Protein AF-A0A0G1YHA3-F1 (afdb_monomer)

Secondary structure (DSSP, 8-state):
-B--B-TTS-TTS--BPPPBPPPP-EEEEEEEETTTTEEEEEEEEHHHHHHHHHH-HHHHHHHTT--

pLDDT: mean 85.03, std 8.99, range [63.41, 95.44]

Sequence (67 aa):
MGGGYSNRTRATQFNPTGMVRKQVNFQKKRIYVPELKKTITLILSTRAIKTISKRGAHSVLKKAGII

Nearest PDB structures (foldseek):
  7unw-assembly1_Z  TM=8.608E-01  e=2.292E-02  Pseudomonas aeruginosa PAO1
  5mmm-assembly1_Y  TM=6.930E-01  e=5.427E-03  Spinacia oleracea
  8fn2-assembly1_Z  TM=8.449E-01  e=3.395E-02  Borreliella burgdorferi B31
  8rd8-assembly1_WD  TM=8.825E-01  e=6.976E-02  Psychrobacter urativorans
  4v77-assembly1_BX  TM=7.113E-01  e=4.710E-02  Escherichia coli K-12

Solvent-accessible surface area (backbone atoms only — not comparable to full-atom values): 4295 Å² total; per-residue (Å²): 111,47,63,46,74,55,88,85,56,69,88,89,55,96,48,77,40,74,75,38,82,76,77,80,64,69,43,83,45,78,46,73,31,76,95,74,76,41,75,48,77,45,79,37,41,64,68,53,53,54,48,31,73,73,64,36,50,58,60,50,37,44,74,68,69,80,101

Radius of gyration: 19.34 Å; Cα contacts (8 Å, |Δi|>4): 74; chains: 1; bounding box: 50×18×40 Å

Foldseek 3Di:
DDWDADPPDPPPDGHTDDDDDDDFDWDWDWDQQVVVRDIDTDTDGPVLVVVCVVPNVCVSCVVVVVD

Mean predicted aligned error: 7.49 Å

Structure (mmCIF, N/CA/C/O backbone):
data_AF-A0A0G1YHA3-F1
#
_entry.id   AF-A0A0G1YHA3-F1
#
loop_
_atom_site.group_P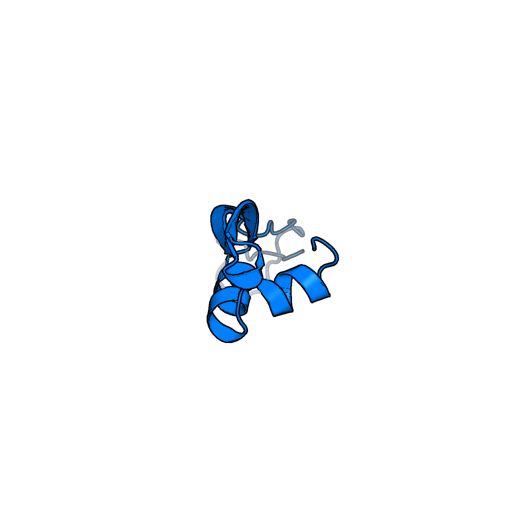DB
_atom_site.id
_atom_site.type_symbol
_atom_site.label_atom_id
_atom_site.label_alt_id
_atom_site.label_comp_id
_atom_site.label_asym_id
_atom_site.label_entity_id
_atom_site.label_seq_id
_atom_site.pdbx_PDB_ins_code
_atom_site.Cartn_x
_atom_site.Cartn_y
_atom_site.Cartn_z
_atom_site.occupancy
_atom_site.B_iso_or_equiv
_atom_site.auth_seq_id
_atom_site.auth_comp_id
_atom_site.auth_asym_id
_atom_site.auth_atom_id
_atom_site.pdbx_PDB_model_num
ATOM 1 N N . MET A 1 1 ? 14.946 -8.612 -9.548 1.00 63.75 1 MET A N 1
ATOM 2 C CA . MET A 1 1 ? 16.302 -8.021 -9.474 1.00 63.75 1 MET A CA 1
ATOM 3 C C . MET A 1 1 ? 16.528 -7.209 -10.735 1.00 63.75 1 MET A C 1
ATOM 5 O O . MET A 1 1 ? 15.906 -7.530 -11.737 1.00 63.75 1 MET A O 1
ATOM 9 N N . GLY A 1 2 ? 17.314 -6.137 -10.686 1.00 73.50 2 GLY A N 1
ATOM 10 C CA . GLY A 1 2 ? 17.622 -5.334 -11.872 1.00 73.50 2 GLY A CA 1
ATOM 11 C C . GLY A 1 2 ? 19.121 -5.113 -11.986 1.00 73.50 2 GLY A C 1
ATOM 12 O O . GLY A 1 2 ? 19.755 -4.822 -10.974 1.00 73.50 2 GLY A O 1
ATOM 13 N N . GLY A 1 3 ? 19.661 -5.269 -13.192 1.00 76.00 3 GLY A N 1
ATOM 14 C CA . GLY A 1 3 ? 20.991 -4.761 -13.517 1.00 76.00 3 GLY A CA 1
ATOM 15 C C . GLY A 1 3 ? 20.963 -3.237 -13.632 1.00 76.00 3 GLY A C 1
ATOM 16 O O . GLY A 1 3 ? 19.895 -2.632 -13.786 1.00 76.00 3 GLY A O 1
ATOM 17 N N . GLY A 1 4 ? 22.131 -2.621 -13.528 1.00 73.69 4 GLY A N 1
ATOM 18 C CA . GLY A 1 4 ? 22.341 -1.224 -13.894 1.00 7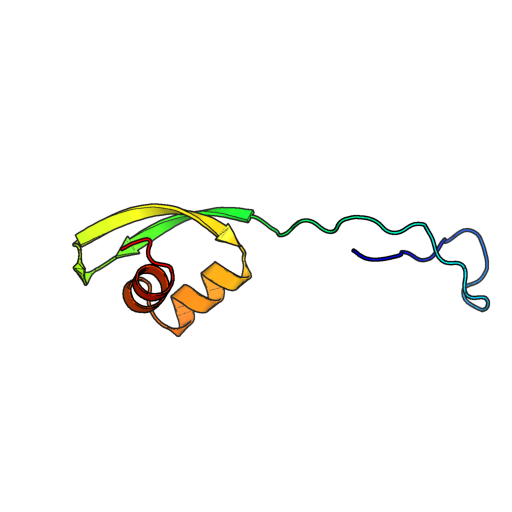3.69 4 GLY A CA 1
ATOM 19 C C . GLY A 1 4 ? 23.260 -1.120 -15.106 1.00 73.69 4 GLY A C 1
ATOM 20 O O . GLY A 1 4 ? 23.845 -2.113 -15.542 1.00 73.69 4 GLY A O 1
ATOM 21 N N . TYR A 1 5 ? 23.445 0.096 -15.597 1.00 74.44 5 TYR A N 1
ATOM 22 C CA . TYR A 1 5 ? 24.485 0.421 -16.566 1.00 74.44 5 TYR A CA 1
ATOM 23 C C . TYR A 1 5 ? 25.582 1.205 -15.864 1.00 74.44 5 TYR A C 1
ATOM 25 O O . TYR A 1 5 ? 25.301 2.054 -15.017 1.00 74.44 5 TYR A O 1
ATOM 33 N N . SER A 1 6 ? 26.833 0.891 -16.179 1.00 71.94 6 SER A N 1
ATOM 34 C CA . SER A 1 6 ? 27.961 1.651 -15.653 1.00 71.94 6 SER A CA 1
ATOM 35 C C . SER A 1 6 ? 28.080 2.985 -16.395 1.00 71.94 6 SER A C 1
ATOM 37 O O . SER A 1 6 ? 28.076 3.022 -17.620 1.00 71.94 6 SER A O 1
ATOM 39 N N . ASN A 1 7 ? 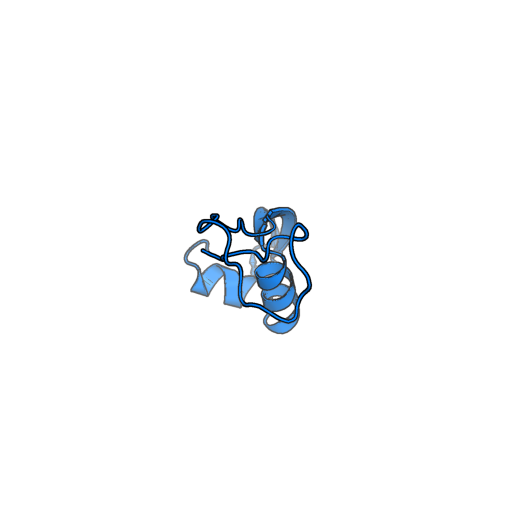28.272 4.090 -15.674 1.00 73.25 7 ASN A N 1
ATOM 40 C CA . ASN A 1 7 ? 28.564 5.392 -16.292 1.00 73.25 7 ASN A CA 1
ATOM 41 C C . ASN A 1 7 ? 30.055 5.552 -16.669 1.00 73.25 7 ASN A C 1
ATOM 43 O O . ASN A 1 7 ? 30.486 6.651 -17.001 1.00 73.25 7 ASN A O 1
ATOM 47 N N . ARG A 1 8 ? 30.871 4.485 -16.574 1.00 71.06 8 ARG A N 1
ATOM 48 C CA . ARG A 1 8 ? 32.330 4.542 -16.806 1.00 71.06 8 ARG A CA 1
ATOM 49 C C . ARG A 1 8 ? 32.742 4.495 -18.280 1.00 71.06 8 ARG A C 1
ATOM 51 O O . ARG A 1 8 ? 33.824 4.965 -18.607 1.00 71.06 8 ARG A O 1
ATOM 58 N N . THR A 1 9 ? 31.921 3.928 -19.161 1.00 64.31 9 THR A N 1
ATOM 59 C CA . THR A 1 9 ? 32.186 3.878 -20.609 1.00 64.31 9 THR A CA 1
ATOM 60 C C . THR A 1 9 ? 31.061 4.582 -21.365 1.00 64.31 9 THR A C 1
ATOM 62 O O . THR A 1 9 ? 29.946 4.688 -20.852 1.00 64.31 9 THR A O 1
ATOM 65 N N . ARG A 1 10 ? 31.342 5.107 -22.571 1.00 63.41 10 ARG A N 1
ATOM 66 C CA . ARG A 1 10 ? 30.305 5.716 -23.425 1.00 63.41 10 ARG A CA 1
ATOM 67 C C . ARG A 1 10 ? 29.141 4.735 -23.599 1.00 63.41 10 ARG A C 1
ATOM 69 O O . ARG A 1 10 ? 29.365 3.551 -23.840 1.00 63.41 10 ARG A O 1
ATOM 76 N N . ALA A 1 11 ? 27.913 5.258 -23.557 1.00 67.25 11 ALA A N 1
ATOM 77 C CA . ALA A 1 11 ? 26.657 4.501 -23.667 1.00 67.25 11 ALA A CA 1
ATOM 78 C C . ALA A 1 11 ? 26.473 3.735 -24.998 1.00 67.25 11 ALA A C 1
ATOM 80 O O . ALA A 1 11 ? 25.453 3.088 -25.208 1.00 67.25 11 ALA A O 1
ATOM 81 N N . THR A 1 12 ? 27.452 3.805 -25.901 1.00 67.44 12 THR A N 1
ATOM 82 C CA . THR A 1 12 ? 27.494 3.084 -27.175 1.00 67.44 12 THR A CA 1
ATOM 83 C C . THR A 1 12 ? 27.822 1.597 -27.014 1.00 67.44 12 THR A C 1
ATOM 85 O O . THR A 1 12 ? 27.647 0.845 -27.965 1.00 67.44 12 THR A O 1
ATOM 88 N N . GLN A 1 13 ? 28.294 1.153 -25.842 1.00 70.00 13 GLN A N 1
ATOM 89 C CA . GLN A 1 13 ? 28.571 -0.258 -25.550 1.00 70.00 13 GLN A CA 1
ATOM 90 C C . GLN A 1 13 ? 27.806 -0.721 -24.305 1.00 70.00 13 GLN A C 1
ATOM 92 O O . GLN A 1 13 ? 27.815 -0.052 -23.272 1.00 70.00 13 GLN A O 1
ATOM 97 N N . PHE A 1 14 ? 27.156 -1.883 -24.402 1.00 70.81 14 PHE A N 1
ATOM 98 C CA . PHE A 1 14 ? 26.412 -2.498 -23.301 1.00 70.81 14 PHE A CA 1
ATOM 99 C C . PHE A 1 14 ? 27.370 -2.938 -22.182 1.00 70.81 14 PHE A C 1
ATOM 101 O O . PHE A 1 14 ? 28.190 -3.834 -22.370 1.00 70.81 14 PHE A O 1
ATOM 108 N N . ASN A 1 15 ? 27.264 -2.303 -21.013 1.00 74.75 15 ASN A N 1
ATOM 109 C CA . ASN A 1 15 ? 28.154 -2.487 -19.863 1.00 74.75 15 ASN A CA 1
ATOM 110 C C . ASN A 1 15 ? 27.351 -2.772 -18.570 1.00 74.75 15 ASN A C 1
ATOM 112 O O . ASN A 1 15 ? 27.182 -1.899 -17.707 1.00 74.75 15 ASN A O 1
ATOM 116 N N . PRO A 1 16 ? 26.820 -3.997 -18.423 1.00 79.06 16 PRO A N 1
ATOM 117 C CA . PRO A 1 16 ? 25.929 -4.329 -17.325 1.00 79.06 16 PRO A CA 1
ATOM 118 C C . PRO A 1 16 ? 26.688 -4.337 -15.995 1.00 79.06 16 PRO A C 1
ATOM 120 O O . PRO A 1 16 ? 27.784 -4.881 -15.874 1.00 79.06 16 PRO A O 1
ATOM 123 N N . THR A 1 17 ? 26.077 -3.760 -14.968 1.00 77.94 17 THR A N 1
ATOM 124 C CA . THR A 1 17 ? 26.486 -3.977 -13.573 1.00 77.94 17 THR A CA 1
ATOM 125 C C . THR A 1 17 ? 25.762 -5.184 -12.990 1.00 77.94 17 THR A C 1
ATOM 127 O O . THR A 1 17 ? 24.728 -5.619 -13.506 1.00 77.94 17 THR A O 1
ATOM 130 N N . GLY A 1 18 ? 26.314 -5.724 -11.900 1.00 83.00 18 GLY A N 1
ATOM 131 C CA . GLY A 1 18 ? 25.744 -6.868 -11.195 1.00 83.00 18 GLY A CA 1
ATOM 132 C C . GLY A 1 18 ? 24.274 -6.669 -10.811 1.00 83.00 18 GLY A C 1
ATOM 133 O O . GLY A 1 18 ? 23.780 -5.551 -10.652 1.00 83.00 18 GLY A O 1
ATOM 134 N N . MET A 1 19 ? 23.556 -7.780 -10.671 1.00 83.00 19 MET A N 1
ATOM 135 C CA . MET A 1 19 ? 22.136 -7.762 -10.337 1.00 83.00 19 MET A CA 1
ATOM 136 C C . MET A 1 19 ? 21.922 -7.304 -8.895 1.00 83.00 19 MET A C 1
ATOM 138 O O . MET A 1 19 ? 22.402 -7.932 -7.956 1.00 83.00 19 MET A O 1
ATOM 142 N N . VAL A 1 20 ? 21.125 -6.249 -8.712 1.00 85.38 20 VAL A N 1
ATOM 143 C CA . VAL A 1 20 ? 20.761 -5.743 -7.383 1.00 85.38 20 VAL A CA 1
ATOM 144 C C . VAL A 1 20 ? 19.286 -6.020 -7.091 1.00 85.38 20 VAL A C 1
ATOM 146 O O . VAL A 1 20 ? 18.402 -5.966 -7.963 1.00 85.38 20 VAL A O 1
ATOM 149 N N . ARG A 1 21 ? 18.989 -6.334 -5.828 1.00 87.50 21 ARG A N 1
ATOM 150 C CA . ARG A 1 21 ? 17.616 -6.470 -5.339 1.00 87.50 21 ARG A CA 1
ATOM 151 C C . ARG A 1 21 ? 16.965 -5.088 -5.233 1.00 87.50 21 ARG A C 1
ATOM 153 O O . ARG A 1 21 ? 17.390 -4.253 -4.446 1.00 87.50 21 ARG A O 1
ATOM 160 N N . LYS A 1 22 ? 15.882 -4.873 -5.985 1.00 87.06 22 LYS A N 1
ATOM 161 C CA . LYS A 1 22 ? 15.029 -3.683 -5.853 1.00 87.06 22 LYS A CA 1
ATOM 162 C C . LYS A 1 22 ? 13.991 -3.928 -4.760 1.00 87.06 22 LYS A C 1
ATOM 164 O O . LYS A 1 22 ? 13.231 -4.891 -4.850 1.00 87.06 22 LYS A O 1
ATOM 169 N N . GLN A 1 23 ? 13.985 -3.077 -3.740 1.00 90.12 23 GLN A N 1
ATOM 170 C CA . GLN A 1 23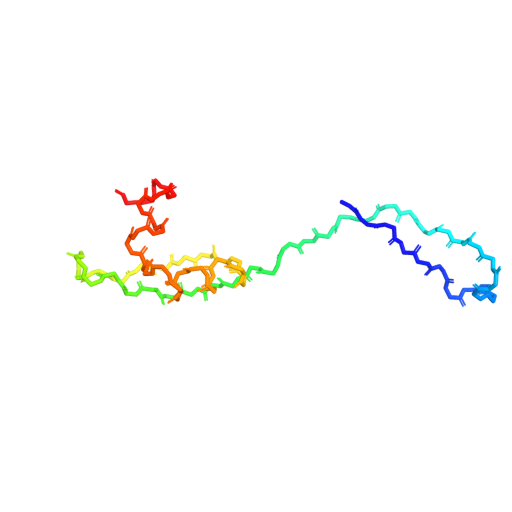 ? 12.996 -3.124 -2.666 1.00 90.12 23 GLN A CA 1
ATOM 171 C C . GLN A 1 23 ? 11.729 -2.370 -3.072 1.00 90.12 23 GLN A C 1
ATOM 173 O O . GLN A 1 23 ? 11.770 -1.417 -3.851 1.00 90.12 23 GLN A O 1
ATOM 178 N N . VAL A 1 24 ? 10.592 -2.813 -2.545 1.00 92.19 24 VAL A N 1
ATOM 179 C CA . VAL A 1 24 ? 9.312 -2.127 -2.734 1.00 92.19 24 VAL A CA 1
ATOM 180 C C . VAL A 1 24 ? 9.244 -0.926 -1.790 1.00 92.19 24 VAL A C 1
ATOM 182 O O . VAL A 1 24 ? 9.711 -0.998 -0.656 1.00 92.19 24 VAL A O 1
ATOM 185 N N . ASN A 1 25 ? 8.640 0.176 -2.242 1.00 92.62 25 ASN A N 1
ATOM 186 C CA . ASN A 1 25 ? 8.400 1.345 -1.396 1.00 92.62 25 ASN A CA 1
ATOM 187 C C . ASN A 1 25 ? 7.246 1.063 -0.422 1.00 92.62 25 ASN A C 1
ATOM 189 O O . ASN A 1 25 ? 6.077 1.130 -0.814 1.00 92.62 25 ASN A O 1
ATOM 193 N N . PHE A 1 26 ? 7.595 0.725 0.818 1.00 94.81 26 PHE A N 1
ATOM 194 C CA . PHE A 1 26 ? 6.658 0.493 1.910 1.00 94.81 26 PHE A CA 1
ATOM 195 C C . PHE A 1 26 ? 6.434 1.762 2.734 1.00 94.81 26 PHE A C 1
ATOM 197 O O . PHE A 1 26 ? 7.377 2.447 3.119 1.00 94.81 26 PHE A O 1
ATOM 204 N N . GLN A 1 27 ? 5.173 2.047 3.053 1.00 92.88 27 GLN A N 1
ATOM 205 C CA . GLN A 1 27 ? 4.764 3.170 3.888 1.00 92.88 27 GLN A CA 1
ATOM 206 C C . GLN A 1 27 ? 3.818 2.704 4.989 1.00 92.88 27 GLN A C 1
ATOM 208 O O . GLN A 1 27 ? 2.883 1.941 4.739 1.00 92.88 27 GLN A O 1
ATOM 213 N N . LYS A 1 28 ? 4.023 3.208 6.207 1.00 95.44 28 LYS A N 1
ATOM 214 C CA . LYS A 1 28 ? 3.102 3.002 7.328 1.00 95.44 28 LYS A CA 1
ATOM 215 C C . LYS A 1 28 ? 1.916 3.956 7.178 1.00 95.44 28 LYS A C 1
ATOM 217 O O . LYS A 1 28 ? 2.099 5.173 7.159 1.00 95.44 28 LYS A O 1
ATOM 222 N N . LYS A 1 29 ? 0.702 3.420 7.042 1.00 91.81 29 LYS A N 1
ATOM 223 C CA . LYS A 1 29 ? -0.529 4.200 6.844 1.00 91.81 29 LYS A CA 1
ATOM 224 C C . LYS A 1 29 ? -1.667 3.664 7.704 1.00 91.81 29 LYS A C 1
ATOM 226 O O . LYS A 1 29 ? -1.745 2.472 7.991 1.00 91.81 29 LYS A O 1
ATOM 231 N N . ARG A 1 30 ? -2.555 4.573 8.104 1.00 91.94 30 ARG A N 1
ATOM 232 C CA . ARG A 1 30 ? -3.805 4.262 8.802 1.00 91.94 30 ARG A CA 1
ATOM 233 C C . ARG A 1 30 ? -4.944 4.283 7.797 1.00 91.94 30 ARG A C 1
ATOM 235 O O . ARG A 1 30 ? -5.078 5.256 7.061 1.00 91.94 30 ARG A O 1
ATOM 242 N N . ILE A 1 31 ? -5.735 3.219 7.765 1.00 90.12 31 ILE A N 1
ATOM 243 C CA . ILE A 1 31 ? -6.887 3.083 6.874 1.00 90.12 31 ILE A CA 1
ATOM 244 C C . ILE A 1 31 ? -8.119 2.844 7.726 1.00 90.12 31 ILE A C 1
ATOM 246 O O . ILE A 1 31 ? -8.135 1.953 8.575 1.00 90.12 31 ILE A O 1
ATOM 250 N N . TYR A 1 32 ? -9.144 3.654 7.491 1.00 89.38 32 TYR A N 1
ATOM 251 C CA . TYR A 1 32 ? -10.453 3.457 8.085 1.00 89.38 32 TYR A CA 1
ATOM 252 C C . TYR A 1 32 ? -11.263 2.483 7.230 1.00 89.38 32 TYR A C 1
ATOM 254 O O . TYR A 1 32 ? -11.384 2.674 6.018 1.00 89.38 32 TYR A O 1
ATOM 262 N N . VAL A 1 33 ? -11.792 1.435 7.858 1.00 89.25 33 VAL A N 1
ATOM 263 C CA . VAL A 1 33 ? -12.697 0.477 7.222 1.00 89.25 33 VAL A CA 1
ATOM 264 C C . VAL A 1 33 ? -14.111 0.776 7.719 1.00 89.25 33 VAL A C 1
ATOM 266 O O . VAL A 1 33 ? -14.405 0.502 8.888 1.00 89.25 33 VAL A O 1
ATOM 269 N N . PRO A 1 34 ? -14.980 1.346 6.867 1.00 86.50 34 PRO A N 1
ATOM 270 C CA . PRO A 1 34 ? -16.298 1.800 7.287 1.00 86.50 34 PRO A CA 1
ATOM 271 C C . PRO A 1 34 ? -17.209 0.646 7.718 1.00 86.50 34 PRO A C 1
ATOM 273 O O . PRO A 1 34 ? 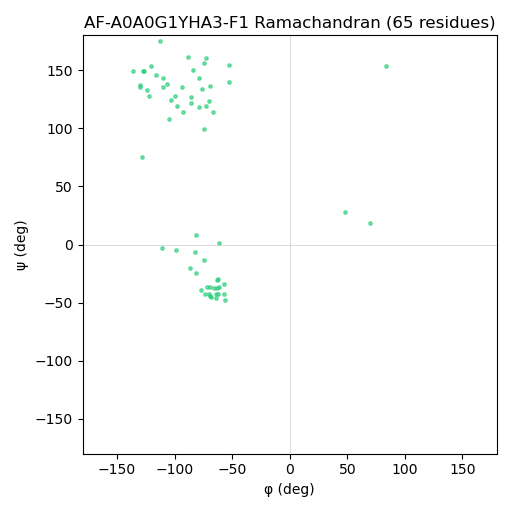-17.900 0.800 8.722 1.00 86.50 34 PRO A O 1
ATOM 276 N N . GLU A 1 35 ? -17.168 -0.525 7.063 1.00 86.44 35 GLU A N 1
ATOM 277 C CA . GLU A 1 35 ? -18.037 -1.654 7.448 1.00 86.44 35 GLU A CA 1
ATOM 278 C C . GLU A 1 35 ? -17.748 -2.179 8.861 1.00 86.44 35 GLU A C 1
ATOM 280 O O . GLU A 1 35 ? -18.650 -2.635 9.557 1.00 86.44 35 GLU A O 1
ATOM 285 N N . LEU A 1 36 ? -16.499 -2.080 9.315 1.00 84.31 36 LEU A N 1
ATOM 286 C CA . LEU A 1 36 ? -16.085 -2.546 10.640 1.00 84.31 36 LEU A CA 1
ATOM 287 C C . LEU A 1 36 ? -16.012 -1.420 11.674 1.00 84.31 36 LEU A C 1
ATOM 289 O O . LEU A 1 36 ? -15.697 -1.689 12.832 1.00 84.31 36 LEU A O 1
ATOM 293 N N . LYS A 1 37 ? -16.234 -0.163 11.258 1.00 86.62 37 LYS A N 1
ATOM 294 C CA . LYS A 1 37 ? -16.022 1.061 12.053 1.00 86.62 37 LYS A CA 1
ATOM 295 C C . LYS A 1 37 ? -14.655 1.109 12.755 1.00 86.62 37 LYS A C 1
ATOM 297 O O . LYS A 1 37 ? -14.502 1.736 13.801 1.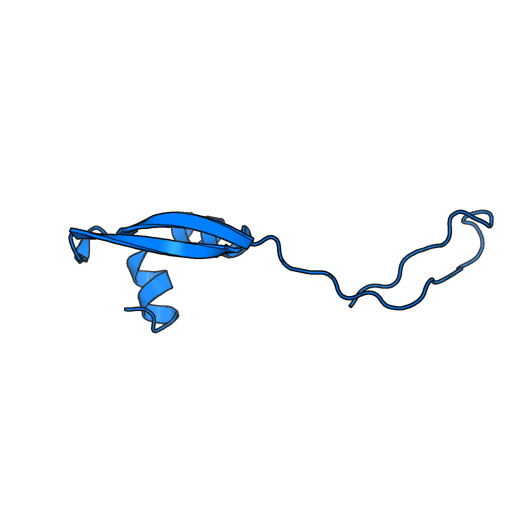00 86.62 37 LYS A O 1
ATOM 302 N N . LYS A 1 38 ? -13.643 0.453 12.182 1.00 87.88 38 LYS A N 1
ATOM 303 C CA . LYS A 1 38 ? -12.303 0.291 12.766 1.00 87.88 38 LYS A CA 1
ATOM 304 C C . LYS A 1 38 ? -11.254 0.975 11.901 1.00 87.88 38 LYS A C 1
ATOM 306 O O . LYS A 1 38 ? -11.335 0.980 10.675 1.00 87.88 38 LYS A O 1
ATOM 311 N N . THR A 1 39 ? -10.230 1.522 12.554 1.00 89.81 39 THR A N 1
ATOM 312 C CA . THR A 1 39 ? -9.029 2.024 11.877 1.00 89.81 39 THR A CA 1
ATOM 313 C C . THR A 1 39 ? -7.902 1.019 12.051 1.00 89.81 39 THR A C 1
ATOM 315 O O . THR A 1 39 ? -7.547 0.695 13.181 1.00 89.81 39 THR A O 1
ATOM 318 N N . ILE A 1 40 ? -7.312 0.559 10.951 1.00 88.75 40 ILE A N 1
ATOM 319 C CA . ILE A 1 40 ? -6.203 -0.400 10.961 1.00 88.75 40 ILE A CA 1
ATOM 320 C C . ILE A 1 40 ? -4.930 0.319 10.511 1.00 88.75 40 ILE A C 1
ATOM 322 O O . ILE A 1 40 ? -4.941 1.086 9.545 1.00 88.75 40 ILE A O 1
ATOM 326 N N . THR A 1 41 ? -3.823 0.085 11.217 1.00 91.50 41 THR A N 1
ATOM 327 C CA . THR A 1 41 ? -2.502 0.594 10.822 1.00 91.50 41 THR A CA 1
ATOM 328 C C . THR A 1 41 ? -1.747 -0.504 10.088 1.00 91.50 41 THR A C 1
ATOM 330 O O . THR A 1 41 ? -1.481 -1.551 10.668 1.00 91.50 41 THR A O 1
ATOM 333 N N . LEU A 1 42 ? -1.393 -0.268 8.825 1.00 90.88 42 LEU A N 1
ATOM 334 C CA . LEU A 1 42 ? -0.732 -1.245 7.960 1.00 90.88 42 LEU A CA 1
ATOM 335 C C . LEU A 1 42 ? 0.535 -0.653 7.341 1.00 90.88 42 LEU A C 1
ATOM 337 O O . LEU A 1 42 ? 0.612 0.547 7.066 1.00 90.88 42 LEU A O 1
ATOM 341 N N . ILE A 1 43 ? 1.522 -1.510 7.087 1.00 93.69 43 ILE A N 1
ATOM 342 C CA . ILE A 1 43 ? 2.665 -1.187 6.232 1.00 93.69 43 ILE A CA 1
ATOM 343 C C . ILE A 1 43 ? 2.308 -1.648 4.820 1.00 93.69 43 ILE A C 1
ATOM 345 O O . ILE A 1 43 ? 2.122 -2.836 4.573 1.00 93.69 43 ILE A O 1
ATOM 349 N N . LEU A 1 44 ? 2.163 -0.700 3.898 1.00 92.56 44 LEU A N 1
ATOM 350 C CA . LEU A 1 44 ? 1.620 -0.937 2.563 1.00 92.56 44 LEU A CA 1
ATOM 351 C C . LEU A 1 44 ? 2.560 -0.427 1.486 1.00 92.56 44 LEU A C 1
ATOM 353 O O . LEU A 1 44 ? 3.244 0.577 1.664 1.00 92.56 44 LEU A O 1
ATOM 357 N N . SER A 1 45 ? 2.544 -1.084 0.329 1.00 94.62 45 SER A N 1
ATOM 358 C CA . SER A 1 45 ? 3.192 -0.533 -0.856 1.00 94.62 45 SER A CA 1
ATOM 359 C C . SER A 1 45 ? 2.375 0.613 -1.455 1.00 94.62 45 SER A C 1
ATOM 361 O O . SER A 1 45 ? 1.148 0.663 -1.334 1.00 94.62 45 SER A O 1
ATOM 363 N N . THR A 1 46 ? 3.031 1.504 -2.192 1.00 92.25 4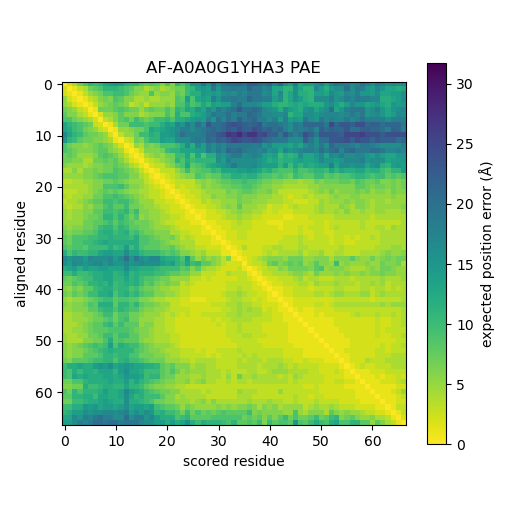6 THR A N 1
ATOM 364 C CA . THR A 1 46 ? 2.350 2.587 -2.928 1.00 92.25 46 THR A CA 1
ATOM 365 C C . THR A 1 46 ? 1.295 2.065 -3.914 1.00 92.25 46 THR A C 1
ATOM 367 O O . THR A 1 46 ? 0.231 2.663 -4.082 1.00 92.25 46 THR A O 1
ATOM 370 N N . ARG A 1 47 ? 1.529 0.893 -4.521 1.00 93.44 47 ARG A N 1
ATOM 371 C CA . ARG A 1 47 ? 0.561 0.230 -5.409 1.00 93.44 47 ARG A CA 1
ATOM 372 C C . ARG A 1 47 ? -0.660 -0.297 -4.650 1.00 93.44 47 ARG A C 1
ATOM 374 O O . ARG A 1 47 ? -1.776 -0.225 -5.170 1.00 93.44 47 ARG A O 1
ATOM 381 N N . ALA A 1 48 ? -0.467 -0.792 -3.427 1.00 92.56 48 ALA A N 1
ATOM 382 C CA . ALA A 1 48 ? -1.569 -1.212 -2.566 1.00 92.56 48 ALA A CA 1
ATOM 383 C C . ALA A 1 48 ? -2.459 -0.020 -2.187 1.00 92.56 48 ALA A C 1
ATOM 385 O O . ALA A 1 48 ? -3.676 -0.119 -2.319 1.00 92.56 48 ALA A O 1
ATOM 386 N N . ILE A 1 49 ? -1.870 1.134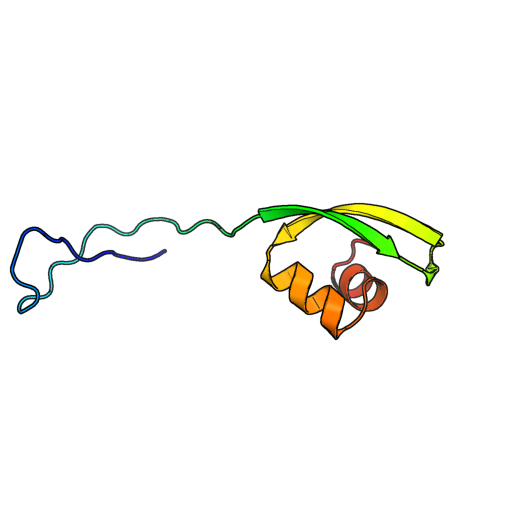 -1.850 1.00 92.44 49 ILE A N 1
ATOM 387 C CA . ILE A 1 49 ? -2.615 2.372 -1.555 1.00 92.44 49 ILE A CA 1
ATOM 388 C C . ILE A 1 49 ? -3.524 2.758 -2.734 1.00 92.44 49 ILE A C 1
ATOM 390 O O . ILE A 1 49 ? -4.723 2.972 -2.554 1.00 92.44 49 ILE A O 1
ATOM 394 N N . LYS A 1 50 ? -2.989 2.756 -3.964 1.00 94.19 50 LYS A N 1
ATOM 395 C CA . LYS A 1 50 ? -3.779 3.042 -5.176 1.00 94.19 50 LYS A CA 1
ATOM 396 C C . LYS A 1 50 ? -4.918 2.037 -5.388 1.00 94.19 50 LYS A C 1
ATOM 398 O O . LYS A 1 50 ? -5.999 2.400 -5.842 1.00 94.19 50 LYS A O 1
ATOM 403 N N . THR A 1 51 ? -4.684 0.770 -5.055 1.00 94.94 51 THR A N 1
ATOM 404 C CA . THR A 1 51 ? -5.6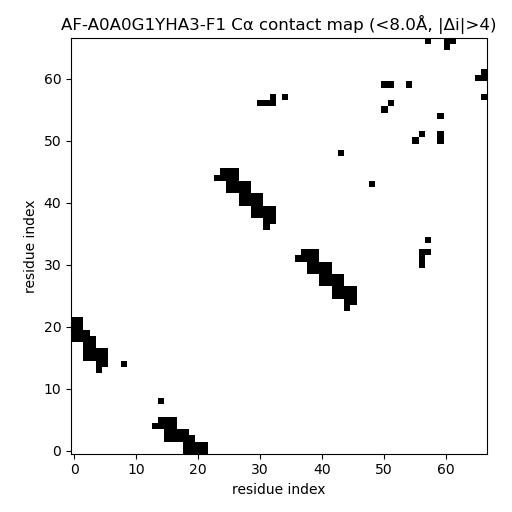85 -0.296 -5.211 1.00 94.94 51 THR A CA 1
ATOM 405 C C . THR A 1 51 ? -6.825 -0.147 -4.206 1.00 94.94 51 THR A C 1
ATOM 407 O O . THR A 1 51 ? -7.984 -0.276 -4.592 1.00 94.94 51 THR A O 1
ATOM 410 N N . ILE A 1 52 ? -6.503 0.180 -2.953 1.00 93.00 52 ILE A N 1
ATOM 411 C CA . ILE A 1 52 ? -7.478 0.454 -1.891 1.00 93.00 52 ILE A CA 1
ATOM 412 C C . ILE A 1 52 ? -8.337 1.667 -2.251 1.00 93.00 52 ILE A C 1
ATOM 414 O O . ILE A 1 52 ? -9.553 1.610 -2.120 1.00 93.00 52 ILE A O 1
ATOM 418 N N . SER A 1 53 ? -7.727 2.726 -2.788 1.00 90.94 53 SER A N 1
ATOM 419 C CA . SER A 1 53 ? -8.467 3.901 -3.258 1.00 90.94 53 SER A CA 1
ATOM 420 C C . SER A 1 53 ? -9.413 3.578 -4.422 1.00 90.94 53 SER A C 1
ATOM 422 O O . SER A 1 53 ? -10.525 4.091 -4.452 1.00 90.94 53 SER A O 1
ATOM 424 N N . LYS A 1 54 ? -9.019 2.695 -5.353 1.00 94.25 54 LYS A N 1
ATOM 425 C CA . LYS A 1 54 ? -9.852 2.334 -6.514 1.00 94.25 54 LYS A CA 1
ATOM 426 C C . LYS A 1 54 ? -10.988 1.357 -6.189 1.00 94.25 54 LYS A C 1
ATOM 428 O O . LYS A 1 54 ? -12.041 1.435 -6.808 1.00 94.25 54 LYS A O 1
ATOM 433 N N . ARG A 1 55 ? -10.747 0.371 -5.320 1.00 92.06 55 ARG A N 1
ATOM 434 C CA . ARG A 1 55 ? -11.659 -0.770 -5.087 1.00 92.06 55 ARG A CA 1
ATOM 435 C C . ARG A 1 55 ? -12.325 -0.762 -3.708 1.00 92.06 55 ARG A C 1
ATOM 437 O O . ARG A 1 55 ? -13.132 -1.642 -3.430 1.00 92.06 55 ARG A O 1
ATOM 444 N N . GLY A 1 56 ? -11.978 0.199 -2.855 1.00 89.88 56 GLY A N 1
ATOM 445 C CA . GLY A 1 56 ? -12.403 0.248 -1.459 1.00 89.88 56 GLY A CA 1
ATOM 446 C C . GLY A 1 56 ? -11.522 -0.599 -0.534 1.00 89.88 56 GLY A C 1
ATOM 447 O O . GLY A 1 56 ? -10.892 -1.576 -0.948 1.00 89.88 56 GLY A O 1
ATOM 448 N N . ALA A 1 57 ? -11.471 -0.215 0.745 1.00 88.88 57 ALA A N 1
ATOM 449 C CA . ALA A 1 57 ? -10.614 -0.859 1.741 1.00 88.88 57 ALA A CA 1
ATOM 450 C C . ALA A 1 57 ? -11.059 -2.290 2.065 1.00 88.88 57 ALA A C 1
ATOM 452 O O . ALA A 1 57 ? -10.235 -3.198 2.068 1.00 88.88 57 ALA A O 1
ATOM 453 N N . HIS A 1 58 ? -12.351 -2.518 2.274 1.00 88.31 58 HIS A N 1
ATOM 454 C CA . HIS A 1 58 ? -12.853 -3.814 2.721 1.00 88.31 58 HIS A CA 1
ATOM 455 C C . HIS A 1 58 ? -12.732 -4.916 1.670 1.00 88.31 58 HIS A C 1
ATOM 457 O O . HIS A 1 58 ? -12.214 -5.983 1.977 1.00 88.31 58 HIS A O 1
ATOM 463 N N . SER A 1 59 ? -13.080 -4.642 0.408 1.00 89.75 59 SER A N 1
ATOM 464 C CA . SER A 1 59 ? -12.897 -5.606 -0.690 1.00 89.75 59 SER A CA 1
ATOM 465 C C . SER A 1 59 ? -11.435 -6.053 -0.826 1.00 89.75 59 SER A C 1
ATOM 467 O O . SER A 1 59 ? -11.141 -7.240 -0.982 1.00 89.75 59 SER A O 1
ATOM 469 N N . VAL A 1 60 ? -10.497 -5.107 -0.716 1.00 91.50 60 VAL A N 1
ATOM 470 C CA . VAL A 1 60 ? -9.062 -5.385 -0.852 1.00 91.50 60 VAL A CA 1
ATOM 471 C C . VAL A 1 60 ? -8.508 -6.118 0.369 1.00 91.50 60 VAL A C 1
ATOM 473 O O . VAL A 1 60 ? -7.736 -7.058 0.197 1.00 91.50 60 VAL A O 1
ATOM 476 N N . LEU A 1 61 ? -8.901 -5.721 1.581 1.00 88.25 61 LEU A N 1
ATOM 477 C CA . LEU A 1 61 ? -8.428 -6.341 2.822 1.00 88.25 61 LEU A CA 1
ATOM 478 C C . LEU A 1 61 ? -9.020 -7.741 3.031 1.00 88.25 61 LEU A C 1
ATOM 480 O O . LEU A 1 61 ? -8.279 -8.638 3.430 1.00 88.25 61 LEU A O 1
ATOM 484 N N . LYS A 1 62 ? -10.287 -7.954 2.652 1.00 89.88 62 LYS A N 1
ATOM 485 C CA . LYS A 1 62 ? -10.934 -9.273 2.640 1.00 89.88 62 LYS A CA 1
ATOM 486 C C . LYS A 1 62 ? -10.272 -10.216 1.645 1.00 89.88 62 LYS A C 1
ATOM 488 O O . LYS A 1 62 ? -9.940 -11.350 1.964 1.00 89.88 62 LYS A O 1
ATOM 493 N N . LYS A 1 63 ? -10.000 -9.730 0.430 1.00 89.88 63 LYS A N 1
ATOM 494 C CA . LYS A 1 63 ? -9.271 -10.511 -0.579 1.00 89.88 63 LYS A CA 1
ATOM 495 C C . LYS A 1 63 ? -7.848 -10.865 -0.134 1.00 89.88 63 LYS A C 1
ATOM 497 O O . LYS A 1 63 ? -7.316 -11.882 -0.564 1.00 89.88 63 LYS A O 1
ATOM 502 N N . ALA A 1 64 ? -7.231 -10.022 0.690 1.00 87.44 64 ALA A N 1
ATOM 503 C CA . ALA A 1 64 ? -5.910 -10.266 1.255 1.00 87.44 64 ALA A CA 1
ATOM 504 C C . ALA A 1 64 ? -5.926 -11.183 2.496 1.00 87.44 64 ALA A C 1
ATOM 506 O O . ALA A 1 64 ? -4.850 -11.526 2.974 1.00 87.44 64 ALA A O 1
ATOM 507 N N . GLY A 1 65 ? -7.101 -11.567 3.018 1.00 84.00 65 GLY A N 1
ATOM 508 C CA . GLY A 1 65 ? -7.238 -12.418 4.208 1.00 84.00 65 GLY A CA 1
ATOM 509 C C . GLY A 1 65 ? -6.833 -11.740 5.521 1.00 84.00 65 GLY A C 1
ATOM 510 O O . GLY A 1 65 ? -6.525 -12.418 6.494 1.00 84.00 65 GLY A O 1
ATOM 511 N N . ILE A 1 66 ? -6.779 -10.405 5.540 1.00 81.06 66 ILE A N 1
ATOM 512 C CA . ILE A 1 66 ? -6.450 -9.608 6.738 1.00 81.06 66 ILE A CA 1
ATOM 513 C C . ILE A 1 66 ? -7.722 -9.335 7.567 1.00 81.06 66 ILE A C 1
ATOM 515 O O . ILE A 1 66 ? -7.645 -9.012 8.752 1.00 81.06 66 ILE A O 1
ATOM 519 N N . ILE A 1 67 ? -8.884 -9.455 6.919 1.00 75.25 67 ILE A N 1
ATOM 520 C CA . ILE A 1 67 ? -10.250 -9.359 7.449 1.00 75.25 67 ILE A CA 1
ATOM 521 C C . ILE A 1 67 ? -11.021 -10.545 6.880 1.00 75.25 67 ILE A C 1
ATOM 523 O O . ILE A 1 67 ? -11.778 -11.171 7.645 1.00 75.25 67 ILE A O 1
#